Protein AF-A0A5B2VJ86-F1 (afdb_monomer_lite)

Secondary structure (DSSP, 8-state):
--HHHHHHHHHHHTTT-HHHHHHHHHTS--TT-HHHHHHHHHHHHHHHHB-TTSPBPSS--HHHHHHHHHHHHHHHHH-TT-HHHHHHHHHHHHHTT-HHHHHHHHHHHHHHHHHHHTSSTT---HHHHHHHHHHHHHHHHHHSTTT-HHHHHHHHHHHHHHHHTT---S-SSGGGTSS---

Organism: NCBI:txid2607653

Sequence (182 aa):
MDRGKILEEYRNVLVSDSAKARSLIRKLSYKEDPYLLQCIAQTFLDESRFDENGKQRKEVYWRKWRVAERYIIQAVELDPDCPMVLSTMGSVRRSAGQNDIAIYCYEKIIKLGVKGAMSGKCKLDRDMAKELVNDSKFELYRLYYEDDPVLSGKYLKMYMKGLEKGARTIYRPLKRFLLETN

InterPro domains:
  IPR011990 Tetratricopeptide-like helical domain superfamily [G3DSA:1.25.40.10] (2-165)
  IPR011990 Tetratricopeptide-like helical domain superfamily [SSF48452] (64-112)

Foldseek 3Di:
DDPVVLVVVLVVCLLQPVPVSLVSLVVDPQQLALVSLLSNLVSLQQVQQAPNVRHGDPAGPVVSLVSSQVSLVSSCVNPVLALSSLQSQLSSCVSVVVLVSNLVSLVSLLVCAQVNNCDDDNRDDSLRSLQSNLVSLVVVLVSCVPPPVPSSVVSVVSSVVSVVVPRDYPCPVVVVSDDDPD

pLDDT: mean 93.7, std 7.58, range [37.06, 98.75]

Radius of gyration: 16.11 Å; chains: 1; bounding box: 42×34×44 Å

Structure (mmCIF, N/CA/C/O backbone):
data_AF-A0A5B2VJ86-F1
#
_entry.id   AF-A0A5B2VJ86-F1
#
loop_
_atom_site.group_PDB
_atom_site.id
_atom_site.type_symbol
_atom_site.label_atom_id
_atom_site.label_alt_id
_atom_site.label_comp_id
_atom_site.label_asym_id
_atom_site.label_entity_id
_atom_site.label_seq_id
_atom_site.pdbx_PDB_ins_code
_atom_site.Cartn_x
_atom_site.Cartn_y
_atom_site.Cartn_z
_atom_site.occupancy
_atom_site.B_iso_or_equiv
_atom_site.auth_seq_id
_atom_site.auth_comp_id
_atom_site.auth_asym_id
_atom_site.auth_atom_id
_atom_site.pdbx_PDB_model_num
ATOM 1 N N . MET A 1 1 ? -14.261 9.306 22.096 1.00 64.75 1 MET A N 1
ATOM 2 C CA . MET A 1 1 ? -12.787 9.256 21.965 1.00 64.75 1 MET A CA 1
ATOM 3 C C . MET A 1 1 ? -12.430 9.950 20.660 1.00 64.75 1 MET A C 1
ATOM 5 O O . MET A 1 1 ? -13.109 9.700 19.674 1.00 64.75 1 MET A O 1
ATOM 9 N N . ASP A 1 2 ? -11.477 10.878 20.667 1.00 90.50 2 ASP A N 1
ATOM 10 C CA . ASP A 1 2 ? -11.153 11.690 19.486 1.00 90.50 2 ASP A CA 1
ATOM 11 C C . ASP A 1 2 ? -10.473 10.842 18.395 1.00 90.50 2 ASP A C 1
ATOM 13 O O . ASP A 1 2 ? -9.446 10.203 18.642 1.00 90.50 2 ASP A O 1
ATOM 17 N N . ARG A 1 3 ? -11.057 10.831 17.188 1.00 91.19 3 ARG A N 1
ATOM 18 C CA . ARG A 1 3 ? -10.557 10.075 16.029 1.00 91.19 3 ARG A CA 1
ATOM 19 C C . ARG A 1 3 ? -9.126 10.471 15.678 1.00 91.19 3 ARG A C 1
ATOM 21 O O . ARG A 1 3 ? -8.333 9.592 15.347 1.00 91.19 3 ARG A O 1
ATOM 28 N N . GLY A 1 4 ? -8.801 11.763 15.755 1.00 90.75 4 GLY A N 1
ATOM 29 C CA . GLY A 1 4 ? -7.474 12.277 15.410 1.00 90.75 4 GLY A CA 1
ATOM 30 C C . GLY A 1 4 ? -6.385 11.649 16.276 1.00 90.75 4 GLY A C 1
ATOM 31 O O . GLY A 1 4 ? -5.460 11.033 15.748 1.00 90.75 4 GLY A O 1
ATOM 32 N N . LYS A 1 5 ? -6.570 11.704 17.600 1.00 94.62 5 LYS A N 1
ATOM 33 C CA . LYS A 1 5 ? -5.650 11.114 18.586 1.00 94.62 5 LYS A CA 1
ATOM 34 C C . LYS A 1 5 ? -5.476 9.606 18.417 1.00 94.62 5 LYS A C 1
ATOM 36 O O . LYS A 1 5 ? -4.358 9.109 18.491 1.00 94.62 5 LYS A O 1
ATOM 41 N N . ILE A 1 6 ? -6.560 8.873 18.146 1.00 95.00 6 ILE A N 1
ATOM 42 C CA . ILE A 1 6 ? -6.480 7.420 17.913 1.00 95.00 6 ILE A CA 1
ATOM 43 C C . ILE A 1 6 ? -5.635 7.107 16.680 1.00 95.00 6 ILE A C 1
ATOM 45 O O . ILE A 1 6 ? -4.825 6.185 16.709 1.00 95.00 6 ILE A O 1
ATOM 49 N N . LEU A 1 7 ? -5.830 7.856 15.594 1.00 92.69 7 LEU A N 1
ATOM 50 C CA . LEU A 1 7 ? -5.082 7.647 14.356 1.00 92.69 7 LEU A CA 1
ATOM 51 C C . LEU A 1 7 ? -3.611 8.043 14.489 1.00 92.69 7 LEU A C 1
ATOM 53 O O . LEU A 1 7 ? -2.757 7.437 13.846 1.00 92.69 7 LEU A O 1
ATOM 57 N N . GLU A 1 8 ? -3.308 9.037 15.316 1.00 93.62 8 GLU A N 1
ATOM 58 C CA . GLU A 1 8 ? -1.937 9.392 15.665 1.00 93.62 8 GLU A CA 1
ATOM 59 C C . GLU A 1 8 ? -1.255 8.281 16.467 1.00 93.62 8 GLU A C 1
ATOM 61 O O . GLU A 1 8 ? -0.196 7.804 16.061 1.00 93.62 8 GLU A O 1
ATOM 66 N N . GLU A 1 9 ? -1.894 7.785 17.529 1.00 95.62 9 GLU A N 1
ATOM 67 C CA . GLU A 1 9 ? -1.359 6.662 18.305 1.00 95.62 9 GLU A CA 1
ATOM 68 C C . GLU A 1 9 ? -1.208 5.405 17.438 1.00 95.62 9 GLU A C 1
ATOM 70 O O . GLU A 1 9 ? -0.178 4.738 17.502 1.00 95.62 9 GLU A O 1
ATOM 75 N N . TYR A 1 10 ? -2.189 5.118 16.572 1.00 95.12 10 TYR A N 1
ATOM 76 C CA . TYR A 1 10 ? -2.121 4.030 15.595 1.00 95.12 10 TYR A CA 1
ATOM 77 C C . TYR A 1 10 ? -0.852 4.118 14.743 1.00 95.12 10 TYR A C 1
ATOM 79 O O . TYR A 1 10 ? -0.136 3.126 14.630 1.00 95.12 10 TYR A O 1
ATOM 87 N N . ARG A 1 11 ? -0.546 5.293 14.176 1.00 91.94 11 ARG A N 1
ATOM 88 C CA . ARG A 1 11 ? 0.661 5.492 13.357 1.00 91.94 11 ARG A CA 1
ATOM 89 C C . ARG A 1 11 ? 1.941 5.272 14.160 1.00 91.94 11 ARG A C 1
ATOM 91 O O . ARG A 1 11 ? 2.870 4.665 13.639 1.00 91.94 11 ARG A O 1
ATOM 98 N N . ASN A 1 12 ? 1.966 5.708 15.418 1.00 94.06 12 ASN A N 1
ATOM 99 C CA . ASN A 1 12 ? 3.141 5.587 16.284 1.00 94.06 12 ASN A CA 1
ATOM 100 C C . ASN A 1 12 ? 3.459 4.134 16.664 1.00 94.06 12 ASN A C 1
ATOM 102 O O . ASN A 1 12 ? 4.625 3.797 16.849 1.00 94.06 12 ASN A O 1
ATOM 106 N N . VAL A 1 13 ? 2.442 3.275 16.779 1.00 94.44 13 VAL A N 1
ATOM 107 C CA . VAL A 1 13 ? 2.622 1.866 17.177 1.00 94.44 13 VAL A CA 1
ATOM 108 C C . VAL A 1 13 ? 2.540 0.884 16.010 1.00 94.44 13 VAL A C 1
ATOM 110 O O . VAL A 1 13 ? 2.800 -0.295 16.204 1.00 94.44 13 VAL A O 1
ATOM 113 N N . LEU A 1 14 ? 2.200 1.335 14.797 1.00 90.62 14 LEU A N 1
ATOM 114 C CA . LEU A 1 14 ? 1.966 0.468 13.635 1.00 90.62 14 LEU A CA 1
ATOM 115 C C . LEU A 1 14 ? 3.122 -0.506 13.362 1.00 90.62 14 LEU A C 1
ATOM 117 O O . LEU A 1 14 ? 2.882 -1.681 13.096 1.00 90.62 14 LEU A O 1
ATOM 121 N N . VAL A 1 15 ? 4.357 -0.005 13.419 1.00 85.31 15 VAL A N 1
ATOM 122 C CA . VAL A 1 15 ? 5.564 -0.777 13.088 1.00 85.31 15 VAL A CA 1
ATOM 123 C C . VAL A 1 15 ? 6.012 -1.664 14.251 1.00 85.31 15 VAL A C 1
ATOM 125 O O . VAL A 1 15 ? 6.522 -2.754 14.016 1.00 85.31 15 VAL A O 1
ATOM 128 N N . SER A 1 16 ? 5.836 -1.211 15.494 1.00 88.06 16 SER A N 1
ATOM 129 C CA . SER A 1 16 ? 6.342 -1.899 16.688 1.00 88.06 16 SER A CA 1
ATOM 130 C C . SER A 1 16 ? 5.343 -2.876 17.309 1.00 88.06 16 SER A C 1
ATOM 132 O O . SER A 1 16 ? 5.753 -3.871 17.897 1.00 88.06 16 SER A O 1
ATOM 134 N N . ASP A 1 17 ? 4.043 -2.608 17.188 1.00 91.88 17 ASP A N 1
ATOM 135 C CA . ASP A 1 17 ? 2.968 -3.427 17.743 1.00 91.88 17 ASP A CA 1
ATOM 136 C C . ASP A 1 17 ? 1.703 -3.316 16.876 1.00 91.88 17 ASP A C 1
ATOM 138 O O . ASP A 1 17 ? 0.744 -2.583 17.153 1.00 91.88 17 ASP A O 1
ATOM 142 N N . SER A 1 18 ? 1.689 -4.095 15.797 1.00 92.44 18 SER A N 1
ATOM 143 C CA . SER A 1 18 ? 0.572 -4.187 14.854 1.00 92.44 18 SER A CA 1
ATOM 144 C C . SER A 1 18 ? -0.730 -4.675 15.508 1.00 92.44 18 SER A C 1
ATOM 146 O O . SER A 1 18 ? -1.829 -4.336 15.049 1.00 92.44 18 SER A O 1
ATOM 148 N N . ALA A 1 19 ? -0.652 -5.455 16.592 1.00 93.19 19 ALA A N 1
ATOM 149 C CA . ALA A 1 19 ? -1.821 -5.923 17.328 1.00 93.19 19 ALA A CA 1
ATOM 150 C C . ALA A 1 19 ? -2.471 -4.781 18.116 1.00 93.19 19 ALA A C 1
ATOM 152 O O . ALA A 1 19 ? -3.687 -4.567 17.993 1.00 93.19 19 ALA A O 1
ATOM 153 N N . LYS A 1 20 ? -1.672 -3.995 18.845 1.00 95.38 20 LYS A N 1
ATOM 154 C CA . LYS A 1 20 ? -2.128 -2.764 19.497 1.00 95.38 20 LYS A CA 1
ATOM 155 C C . LYS A 1 20 ? -2.645 -1.767 18.469 1.00 95.38 20 LYS A C 1
ATOM 157 O O . LYS A 1 20 ? -3.738 -1.235 18.671 1.00 95.38 20 LYS A O 1
ATOM 162 N N . ALA A 1 21 ? -1.954 -1.590 17.343 1.00 95.50 21 ALA A N 1
ATOM 163 C CA . ALA A 1 21 ? -2.401 -0.729 16.248 1.00 95.50 21 ALA A CA 1
ATOM 164 C C . ALA A 1 21 ? -3.830 -1.088 15.800 1.00 95.50 21 ALA A C 1
ATOM 166 O O . ALA A 1 21 ? -4.728 -0.244 15.806 1.00 95.50 21 ALA A O 1
ATOM 167 N N . ARG A 1 22 ? -4.106 -2.366 15.515 1.00 96.12 22 ARG A N 1
ATOM 168 C CA . ARG A 1 22 ? -5.468 -2.811 15.166 1.00 96.12 22 ARG A CA 1
ATOM 169 C C . ARG A 1 22 ? -6.476 -2.613 16.291 1.00 96.12 22 ARG A C 1
ATOM 171 O O . ARG A 1 22 ? -7.631 -2.296 16.011 1.00 96.12 22 ARG A O 1
ATOM 178 N N . SER A 1 23 ? -6.079 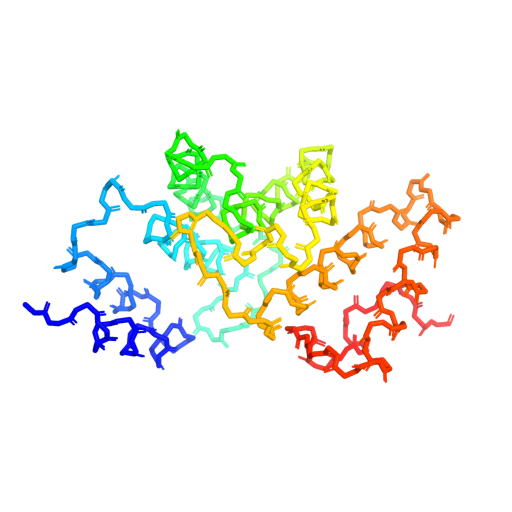-2.817 17.548 1.00 96.81 23 SER A N 1
ATOM 179 C CA . SER A 1 23 ? -6.972 -2.599 18.692 1.00 96.81 23 SER A CA 1
ATOM 180 C C . SER A 1 23 ? -7.436 -1.143 18.778 1.00 96.81 23 SER A C 1
ATOM 182 O O . SER A 1 23 ? -8.605 -0.897 19.060 1.00 96.81 23 SER A O 1
ATOM 184 N N . LEU A 1 24 ? -6.556 -0.188 18.454 1.00 96.94 24 LEU A N 1
ATOM 185 C CA . LEU A 1 24 ? -6.872 1.239 18.395 1.00 96.94 24 LEU A CA 1
ATOM 186 C C . LEU A 1 24 ? -7.893 1.526 17.295 1.00 96.94 24 LEU A C 1
ATOM 188 O O . LEU A 1 24 ? -8.906 2.169 17.566 1.00 96.94 24 LEU A O 1
ATOM 192 N N . ILE A 1 25 ? -7.698 0.970 16.095 1.00 96.56 25 ILE A N 1
ATOM 193 C CA . ILE A 1 25 ? -8.672 1.103 15.000 1.00 96.56 25 ILE A CA 1
ATOM 194 C C . ILE A 1 25 ? -10.039 0.527 15.395 1.00 96.56 25 ILE A C 1
ATOM 196 O O . ILE A 1 25 ? -11.070 1.130 15.110 1.00 96.56 25 ILE A O 1
ATOM 200 N N . ARG A 1 26 ? -10.072 -0.599 16.117 1.00 96.06 26 ARG A N 1
ATOM 201 C CA . ARG A 1 26 ? -11.322 -1.232 16.577 1.00 96.06 26 ARG A CA 1
ATOM 202 C C . ARG A 1 26 ? -12.097 -0.419 17.619 1.00 96.06 26 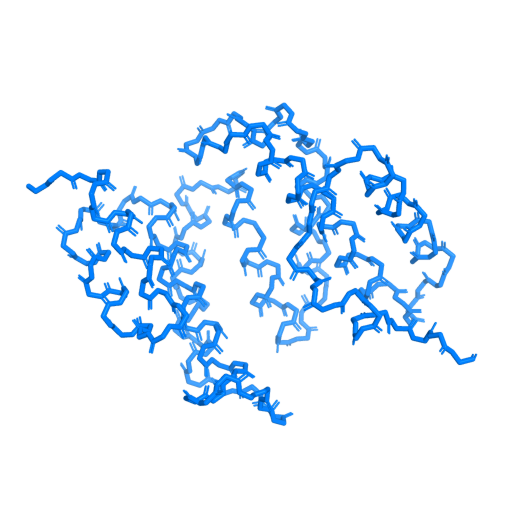ARG A C 1
ATOM 204 O O . ARG A 1 26 ? -13.268 -0.718 17.831 1.00 96.06 26 ARG A O 1
ATOM 211 N N . LYS A 1 27 ? -11.484 0.593 18.244 1.00 95.75 27 LYS A N 1
ATOM 212 C CA . LYS A 1 27 ? -12.181 1.555 19.123 1.00 95.75 27 LYS A CA 1
ATOM 213 C C . LYS A 1 27 ? -12.982 2.602 18.336 1.00 95.75 27 LYS A C 1
ATOM 215 O O . LYS A 1 27 ? -13.760 3.338 18.934 1.00 95.75 27 LYS A O 1
ATOM 220 N N . LEU A 1 28 ? -12.776 2.696 17.021 1.00 94.38 28 LEU A N 1
ATOM 221 C CA . LEU A 1 28 ? -13.518 3.570 16.113 1.00 94.38 28 LEU A CA 1
ATOM 222 C C . LEU A 1 28 ? -14.653 2.804 15.420 1.00 94.38 28 LEU A C 1
ATOM 224 O O . LEU A 1 28 ? -14.638 1.576 15.343 1.00 94.38 28 LEU A O 1
ATOM 228 N N . SER A 1 29 ? -15.599 3.536 14.831 1.00 93.56 29 SER A N 1
ATOM 229 C CA . SER A 1 29 ? -16.619 2.982 13.929 1.00 93.56 29 SER A CA 1
ATOM 230 C C . SER A 1 29 ? -16.000 2.575 12.583 1.00 93.56 29 SER A C 1
ATOM 232 O O . SER A 1 29 ? -16.175 3.257 11.580 1.00 93.56 29 SER A O 1
ATOM 234 N N . TYR A 1 30 ? -15.221 1.490 12.569 1.00 94.62 30 TYR A N 1
ATOM 235 C CA . TYR A 1 30 ? -14.381 1.112 11.425 1.00 94.62 30 TYR A CA 1
ATOM 236 C C . TYR A 1 30 ? -15.113 0.378 10.297 1.00 94.62 30 TYR A C 1
ATOM 238 O O . TYR A 1 30 ? -14.626 0.382 9.177 1.00 94.62 30 TYR A O 1
ATOM 246 N N . LYS A 1 31 ? -16.243 -0.283 10.579 1.00 95.62 31 LYS A N 1
ATOM 247 C CA . LYS A 1 31 ? -16.881 -1.216 9.630 1.00 95.62 31 LYS A CA 1
ATOM 248 C C . LYS A 1 31 ? -17.400 -0.551 8.353 1.00 95.62 31 LYS A C 1
ATOM 250 O O . LYS A 1 31 ? -17.372 -1.184 7.313 1.00 95.62 31 LYS A O 1
ATOM 255 N N . GLU A 1 32 ? -17.799 0.715 8.443 1.00 93.62 32 GLU A N 1
ATOM 256 C CA . GLU A 1 32 ? -18.306 1.515 7.318 1.00 93.62 32 GLU A CA 1
ATOM 257 C C . GLU A 1 32 ? -17.276 2.552 6.837 1.00 93.62 32 GLU A C 1
ATOM 259 O O . GLU A 1 32 ? -17.606 3.507 6.132 1.00 93.62 32 GLU A O 1
ATOM 264 N N . ASP A 1 33 ? -16.014 2.402 7.252 1.00 93.25 33 ASP A N 1
ATOM 265 C CA . ASP A 1 33 ? -14.938 3.330 6.930 1.00 93.25 33 ASP A CA 1
ATOM 266 C C . ASP A 1 33 ? -13.854 2.619 6.099 1.00 93.25 33 ASP A C 1
ATOM 268 O O . ASP A 1 33 ? -13.062 1.841 6.648 1.00 93.25 33 ASP A O 1
ATOM 272 N N . PRO A 1 34 ? -13.776 2.889 4.780 1.00 94.69 34 PRO A N 1
ATOM 273 C CA . PRO A 1 34 ? -12.846 2.200 3.886 1.00 94.69 34 PRO A CA 1
ATOM 274 C C . PRO A 1 34 ? -11.383 2.406 4.293 1.00 94.69 34 PRO A C 1
ATOM 276 O O . PRO A 1 34 ? -10.568 1.493 4.164 1.00 94.69 34 PRO A O 1
ATOM 279 N N . TYR A 1 35 ? -11.040 3.574 4.843 1.00 92.69 35 TYR A N 1
ATOM 280 C CA . TYR A 1 35 ? -9.680 3.858 5.289 1.00 92.69 35 TYR A CA 1
ATOM 281 C C . TYR A 1 35 ? -9.316 3.043 6.536 1.00 92.69 35 TYR A C 1
ATOM 283 O O . TYR A 1 35 ? -8.222 2.485 6.621 1.00 92.69 35 TYR A O 1
ATOM 291 N N . LEU A 1 36 ? -10.231 2.919 7.501 1.00 95.06 36 LEU A N 1
ATOM 292 C CA . LEU A 1 36 ? -9.975 2.131 8.711 1.00 95.06 36 LEU A CA 1
ATOM 293 C C . LEU A 1 36 ? -9.914 0.625 8.418 1.00 95.06 36 LEU A C 1
ATOM 295 O O . LEU A 1 36 ? -9.057 -0.070 8.972 1.00 95.06 36 LEU A O 1
ATOM 299 N N . LEU A 1 37 ? -10.766 0.121 7.521 1.00 97.31 37 LEU A N 1
ATOM 300 C CA . LEU A 1 37 ? -10.676 -1.257 7.027 1.00 97.31 37 LEU A CA 1
ATOM 301 C C . LEU A 1 37 ? -9.346 -1.506 6.312 1.00 97.31 37 LEU A C 1
ATOM 303 O O . LEU A 1 37 ? -8.688 -2.513 6.580 1.00 97.31 37 LEU A O 1
ATOM 307 N N . GLN A 1 38 ? -8.907 -0.568 5.470 1.00 96.44 38 GLN A N 1
ATOM 308 C CA . GLN A 1 38 ? -7.600 -0.629 4.819 1.00 96.44 38 GLN A CA 1
ATOM 309 C C . GLN A 1 38 ? -6.452 -0.638 5.833 1.00 96.44 38 GLN A C 1
ATOM 311 O O . GLN A 1 38 ? -5.536 -1.442 5.683 1.00 96.44 38 GLN A O 1
ATOM 316 N N . CYS A 1 39 ? -6.504 0.173 6.892 1.00 96.00 39 CYS A N 1
ATOM 317 C CA . CYS A 1 39 ? -5.494 0.155 7.954 1.00 96.00 39 CYS A CA 1
ATOM 318 C C . CYS A 1 39 ? -5.386 -1.235 8.604 1.00 96.00 39 CYS A C 1
ATOM 320 O O . CYS A 1 39 ? -4.289 -1.764 8.799 1.00 96.00 39 CYS A O 1
ATOM 322 N N . ILE A 1 40 ? -6.527 -1.876 8.883 1.00 98.00 40 ILE A N 1
ATOM 323 C CA . ILE A 1 40 ? -6.548 -3.251 9.399 1.00 98.00 40 ILE A CA 1
ATOM 324 C C . ILE A 1 40 ? -5.947 -4.217 8.371 1.00 98.00 40 ILE A C 1
ATOM 326 O O . ILE A 1 40 ? -5.093 -5.029 8.737 1.00 98.00 40 ILE A O 1
ATOM 330 N N . ALA A 1 41 ? -6.347 -4.125 7.100 1.00 98.25 41 ALA A N 1
ATOM 331 C CA . ALA A 1 41 ? -5.821 -4.974 6.035 1.00 98.25 41 ALA A CA 1
ATOM 332 C C . ALA A 1 41 ? -4.297 -4.849 5.898 1.00 98.25 41 ALA A C 1
ATOM 334 O O . ALA A 1 41 ? -3.604 -5.864 5.861 1.00 98.25 41 ALA A O 1
ATOM 335 N N . GLN A 1 42 ? -3.774 -3.621 5.908 1.00 96.31 42 GLN A N 1
ATOM 336 C CA . GLN A 1 42 ? -2.347 -3.329 5.806 1.00 96.31 42 GLN A CA 1
ATOM 337 C C . GLN A 1 42 ? -1.558 -4.003 6.931 1.00 96.31 42 GLN A C 1
ATOM 339 O O . GLN A 1 42 ? -0.592 -4.706 6.654 1.00 96.31 42 GLN A O 1
ATOM 344 N N . THR A 1 43 ? -2.018 -3.902 8.183 1.00 96.62 43 THR A N 1
ATOM 345 C CA . THR A 1 43 ? -1.319 -4.540 9.314 1.00 96.62 43 THR A CA 1
ATOM 346 C C . THR A 1 43 ? -1.239 -6.067 9.176 1.00 96.62 43 THR A C 1
ATOM 348 O O . THR A 1 43 ? -0.225 -6.671 9.515 1.00 96.62 43 THR A O 1
ATOM 351 N N . PHE A 1 44 ? -2.292 -6.718 8.666 1.00 97.94 44 PHE A N 1
ATOM 352 C CA . PHE A 1 44 ? -2.279 -8.164 8.431 1.00 97.94 44 PHE A CA 1
ATOM 353 C C . PHE A 1 44 ? -1.434 -8.545 7.216 1.00 97.94 44 PHE A C 1
ATOM 355 O O . PHE A 1 44 ? -0.793 -9.597 7.227 1.00 97.94 44 PHE A O 1
ATOM 362 N N . LEU A 1 45 ? -1.412 -7.704 6.181 1.00 97.12 45 LEU A N 1
ATOM 363 C CA . LEU A 1 45 ? -0.535 -7.882 5.032 1.00 97.12 45 LEU A CA 1
ATOM 364 C C . LEU A 1 45 ? 0.934 -7.780 5.460 1.00 97.12 45 LEU A C 1
ATOM 366 O O . LEU A 1 45 ? 1.742 -8.613 5.054 1.00 97.12 45 LEU A O 1
ATOM 370 N N . ASP A 1 46 ? 1.282 -6.824 6.316 1.00 94.19 46 ASP A N 1
ATOM 371 C CA . ASP A 1 46 ? 2.635 -6.686 6.857 1.00 94.19 46 ASP A CA 1
ATOM 372 C C . ASP A 1 46 ? 3.029 -7.916 7.674 1.00 94.19 46 ASP A C 1
ATOM 374 O O . ASP A 1 46 ? 4.038 -8.542 7.369 1.00 94.19 46 ASP A O 1
ATOM 378 N N . GLU A 1 47 ? 2.180 -8.376 8.594 1.00 95.12 47 GLU A N 1
ATOM 379 C CA . GLU A 1 47 ? 2.407 -9.628 9.337 1.00 95.12 47 GLU A CA 1
ATOM 380 C C . GLU A 1 47 ? 2.513 -10.872 8.443 1.00 95.12 47 GLU A C 1
ATOM 382 O O . GLU A 1 47 ? 3.120 -11.878 8.827 1.00 95.12 47 GLU A O 1
ATOM 387 N N . SER A 1 48 ? 1.902 -10.831 7.256 1.00 96.12 48 SER A N 1
ATOM 388 C CA . SER A 1 48 ? 2.017 -11.914 6.282 1.00 96.12 48 SER A CA 1
ATOM 389 C C . SER A 1 48 ? 3.365 -11.928 5.562 1.00 96.12 48 SER A C 1
ATOM 391 O O . SER A 1 48 ? 3.797 -12.993 5.127 1.00 96.12 48 SER A O 1
ATOM 393 N N . ARG A 1 49 ? 4.037 -10.774 5.458 1.00 93.75 49 ARG A N 1
ATOM 394 C CA . ARG A 1 49 ? 5.295 -10.578 4.717 1.00 93.75 49 ARG A CA 1
ATOM 395 C C . ARG A 1 49 ? 6.515 -10.479 5.625 1.00 93.75 49 ARG A C 1
ATOM 397 O O . ARG A 1 49 ? 7.613 -10.801 5.181 1.00 93.75 49 ARG A O 1
ATOM 404 N N . PHE A 1 50 ? 6.330 -10.059 6.870 1.00 92.25 50 PHE A N 1
ATOM 405 C CA . PHE A 1 50 ? 7.387 -9.830 7.846 1.00 92.25 50 PHE A CA 1
ATOM 406 C C . PHE A 1 50 ? 7.131 -10.635 9.124 1.00 92.25 50 PHE A C 1
ATOM 408 O O . PHE A 1 50 ? 5.984 -10.916 9.492 1.00 92.25 50 PHE A O 1
ATOM 415 N N . ASP A 1 51 ? 8.206 -11.076 9.767 1.00 90.31 51 ASP A N 1
ATOM 416 C CA . ASP A 1 51 ? 8.152 -11.640 11.110 1.00 90.31 51 ASP A CA 1
ATOM 417 C C . ASP A 1 51 ? 8.067 -10.553 12.190 1.00 90.31 51 ASP A C 1
ATOM 419 O O . ASP A 1 51 ? 8.045 -9.359 11.898 1.00 90.31 51 ASP A O 1
ATOM 423 N N . GLU A 1 52 ? 7.957 -10.978 13.446 1.00 86.69 52 GLU A N 1
ATOM 424 C CA . GLU A 1 52 ? 7.851 -10.090 14.612 1.00 86.69 52 GLU A CA 1
ATOM 425 C C . GLU A 1 52 ? 9.073 -9.186 14.816 1.00 86.69 52 GLU A C 1
ATOM 427 O O . GLU A 1 52 ? 8.963 -8.149 15.460 1.00 86.69 52 GLU A O 1
ATOM 432 N N . ASN A 1 53 ? 10.213 -9.531 14.211 1.00 87.56 53 ASN A N 1
ATOM 433 C CA . ASN A 1 53 ? 11.428 -8.722 14.227 1.00 87.56 53 ASN A CA 1
ATOM 434 C C . ASN A 1 53 ? 11.518 -7.797 12.998 1.00 87.56 53 ASN A C 1
ATOM 436 O O . ASN A 1 53 ? 12.552 -7.171 12.761 1.00 87.56 53 ASN A O 1
ATOM 440 N N . GLY A 1 54 ? 10.465 -7.738 12.175 1.00 85.69 54 GLY A N 1
ATOM 441 C CA . GLY A 1 54 ? 10.425 -6.955 10.941 1.00 85.69 54 GLY A CA 1
ATOM 442 C C . GLY A 1 54 ? 11.251 -7.552 9.799 1.00 85.69 54 GLY A C 1
ATOM 443 O O . GLY A 1 54 ? 11.439 -6.902 8.766 1.00 85.69 54 GLY A O 1
ATOM 444 N N . LYS A 1 55 ? 11.756 -8.784 9.936 1.00 89.81 55 LYS A N 1
ATOM 445 C CA . LYS A 1 55 ? 12.504 -9.450 8.868 1.00 89.81 55 LYS A CA 1
ATOM 446 C C . LYS A 1 55 ? 11.527 -10.039 7.861 1.00 89.81 55 LYS A C 1
ATOM 448 O O . LYS A 1 55 ? 10.523 -10.653 8.210 1.00 89.81 55 LYS A O 1
ATOM 453 N N . GLN A 1 56 ? 11.829 -9.850 6.57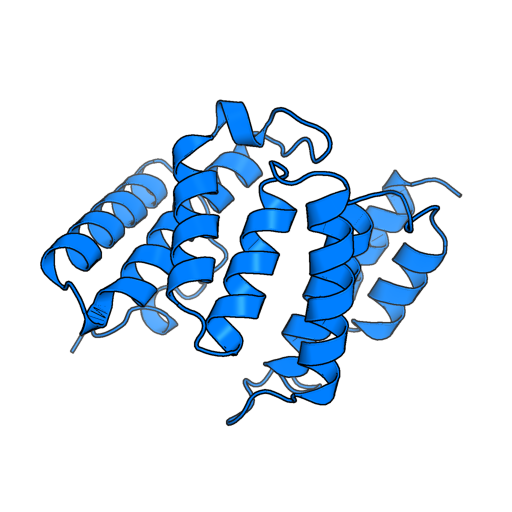9 1.00 90.44 56 GLN A N 1
ATOM 454 C CA . GLN A 1 56 ? 11.014 -10.406 5.508 1.00 90.44 56 GLN A CA 1
ATOM 455 C C . GLN A 1 56 ? 10.997 -11.936 5.595 1.00 90.44 56 GLN A C 1
ATOM 457 O O . GLN A 1 56 ? 12.043 -12.582 5.702 1.00 90.44 56 GLN A O 1
ATOM 462 N N . ARG A 1 57 ? 9.799 -12.510 5.534 1.00 92.44 57 ARG A N 1
ATOM 463 C CA . ARG A 1 57 ? 9.585 -13.953 5.488 1.00 92.44 57 ARG A CA 1
ATOM 464 C C . ARG A 1 57 ? 9.985 -14.486 4.114 1.00 92.44 57 ARG A C 1
ATOM 466 O O . ARG A 1 57 ? 9.800 -13.812 3.103 1.00 92.44 57 ARG A O 1
ATOM 473 N N . LYS A 1 58 ? 10.490 -15.722 4.082 1.00 91.56 58 LYS A N 1
ATOM 474 C CA . LYS A 1 58 ? 10.779 -16.432 2.825 1.00 91.56 58 LYS A CA 1
ATOM 475 C C . LYS A 1 58 ? 9.503 -16.674 2.012 1.00 91.56 58 LYS A C 1
ATOM 477 O O . LYS A 1 58 ? 9.524 -16.580 0.793 1.00 91.56 58 LYS A O 1
ATOM 482 N N . GLU A 1 59 ? 8.405 -16.956 2.704 1.00 91.81 59 GLU A N 1
ATOM 483 C CA . GLU A 1 59 ? 7.096 -17.238 2.122 1.00 91.81 59 GLU A CA 1
ATOM 484 C C . GLU A 1 59 ? 6.019 -16.407 2.820 1.00 91.81 59 GLU A C 1
ATOM 486 O O . GLU A 1 59 ? 6.145 -16.053 3.998 1.00 91.81 59 GLU A O 1
ATOM 491 N N . VAL A 1 60 ? 4.944 -16.106 2.092 1.00 93.00 60 VAL A N 1
ATOM 492 C CA . VAL A 1 60 ? 3.797 -15.376 2.636 1.00 93.00 60 VAL A CA 1
ATOM 493 C C . VAL A 1 60 ? 3.081 -16.242 3.668 1.00 93.00 60 VAL A C 1
ATOM 495 O O . VAL A 1 60 ? 2.687 -17.376 3.394 1.00 93.00 60 VAL A O 1
ATOM 498 N N . TYR A 1 61 ? 2.830 -15.693 4.857 1.00 95.75 61 TYR A N 1
ATOM 499 C CA . TYR A 1 61 ? 1.986 -16.365 5.838 1.00 95.75 61 TYR A CA 1
ATOM 500 C C . TYR A 1 61 ? 0.508 -16.254 5.434 1.00 95.75 61 TYR A C 1
ATOM 502 O O . TYR A 1 61 ? -0.217 -15.330 5.821 1.00 95.75 61 TYR A O 1
ATOM 510 N N . TRP A 1 62 ? 0.049 -17.244 4.667 1.00 95.19 62 TRP A N 1
ATOM 511 C CA . TRP A 1 62 ? -1.264 -17.274 4.018 1.00 95.19 62 TRP A CA 1
ATOM 512 C C . TRP A 1 62 ? -2.453 -17.027 4.942 1.00 95.19 62 TRP A C 1
ATOM 514 O O . TRP A 1 62 ? -3.431 -16.406 4.531 1.00 95.19 62 TRP A O 1
ATOM 524 N N . ARG A 1 63 ? -2.391 -17.460 6.208 1.00 97.25 63 ARG A N 1
ATOM 525 C CA . ARG A 1 63 ? -3.479 -17.197 7.161 1.00 97.25 63 ARG A CA 1
ATOM 526 C C . ARG A 1 63 ? -3.669 -15.700 7.391 1.00 97.25 63 ARG A C 1
ATOM 528 O O . ARG A 1 63 ? -4.805 -15.243 7.418 1.00 97.25 63 ARG A O 1
ATOM 535 N N . LYS A 1 64 ? -2.580 -14.945 7.553 1.00 97.12 64 LYS A N 1
ATOM 536 C CA . LYS A 1 64 ? -2.617 -13.488 7.752 1.00 97.12 64 LYS A CA 1
ATOM 537 C C . LYS A 1 64 ? -2.997 -12.774 6.462 1.00 97.12 64 LYS A C 1
ATOM 539 O O . LYS A 1 64 ? -3.879 -11.921 6.487 1.00 97.12 64 LYS A O 1
ATOM 544 N N . TRP A 1 65 ? -2.441 -13.219 5.336 1.00 97.81 65 TRP A N 1
ATOM 545 C CA . TRP A 1 65 ? -2.803 -12.707 4.016 1.00 97.81 65 TRP A CA 1
ATOM 546 C C . TRP A 1 65 ? -4.309 -12.843 3.731 1.00 97.81 65 TRP A C 1
ATOM 548 O O . TRP A 1 65 ? -4.950 -11.862 3.374 1.00 97.81 65 TRP A O 1
ATOM 558 N N . ARG A 1 66 ? -4.923 -14.003 4.011 1.00 98.31 66 ARG A N 1
ATOM 559 C CA . ARG A 1 66 ? -6.378 -14.220 3.840 1.00 98.31 66 ARG A CA 1
ATOM 560 C C . ARG A 1 66 ? -7.237 -13.316 4.724 1.00 98.31 66 ARG A C 1
ATOM 562 O O . ARG A 1 66 ? -8.409 -13.098 4.429 1.00 98.31 66 ARG A O 1
ATOM 569 N N . VAL A 1 67 ? -6.713 -12.850 5.858 1.00 98.25 67 VAL A N 1
ATOM 570 C CA . VAL A 1 67 ? -7.418 -11.864 6.689 1.00 98.25 67 VAL A CA 1
ATOM 571 C C . VAL A 1 67 ? -7.265 -10.470 6.083 1.00 98.25 67 VAL A C 1
ATOM 573 O O . VAL A 1 67 ? -8.259 -9.754 5.995 1.00 98.25 67 VAL A O 1
ATOM 576 N N . ALA A 1 68 ? -6.066 -10.110 5.614 1.00 98.50 68 ALA A N 1
ATOM 577 C CA . ALA A 1 68 ? -5.839 -8.860 4.890 1.00 98.50 68 ALA A CA 1
ATOM 578 C C . ALA A 1 68 ? -6.755 -8.746 3.662 1.00 98.50 68 ALA A C 1
ATOM 580 O O . ALA A 1 68 ? -7.419 -7.728 3.485 1.00 98.50 68 ALA A O 1
ATOM 581 N N . GLU A 1 69 ? -6.855 -9.822 2.880 1.00 98.44 69 GLU A N 1
ATOM 582 C CA . GLU A 1 69 ? -7.726 -9.919 1.711 1.00 98.44 69 GLU A CA 1
ATOM 583 C C . GLU A 1 69 ? -9.197 -9.643 2.056 1.00 98.44 69 GLU A C 1
ATOM 585 O O . GLU A 1 69 ? -9.850 -8.837 1.397 1.00 98.44 69 GLU A O 1
ATOM 590 N N . ARG A 1 70 ? -9.724 -10.252 3.123 1.00 98.50 70 ARG A N 1
ATOM 591 C CA . ARG A 1 70 ? -11.121 -10.032 3.533 1.00 98.50 70 ARG A CA 1
ATOM 592 C C . ARG A 1 70 ? -11.412 -8.574 3.869 1.00 98.50 70 ARG A C 1
ATOM 594 O O . ARG A 1 70 ? -12.426 -8.041 3.432 1.00 98.50 70 ARG A O 1
ATOM 601 N N . TYR A 1 71 ? -10.531 -7.934 4.635 1.00 98.62 71 TYR A N 1
ATOM 602 C CA . TYR A 1 71 ? -10.717 -6.532 5.007 1.00 98.62 71 TYR A CA 1
ATOM 603 C C . TYR A 1 71 ? -10.559 -5.589 3.814 1.00 98.62 71 TYR A C 1
ATOM 605 O O . TYR A 1 71 ? -11.302 -4.615 3.717 1.00 98.62 71 TYR A O 1
ATOM 613 N N . ILE A 1 72 ? -9.627 -5.865 2.895 1.00 98.56 72 ILE A N 1
ATOM 614 C CA . ILE A 1 72 ? -9.426 -4.981 1.744 1.00 98.56 72 ILE A CA 1
ATOM 615 C C . ILE A 1 72 ? -10.548 -5.104 0.709 1.00 98.56 72 ILE A C 1
ATOM 617 O O . ILE A 1 72 ? -10.887 -4.104 0.086 1.00 98.56 72 ILE A O 1
ATOM 621 N N . ILE A 1 73 ? -11.171 -6.281 0.565 1.00 98.44 73 ILE A N 1
ATOM 622 C CA . ILE A 1 73 ? -12.380 -6.447 -0.259 1.00 98.44 73 ILE A CA 1
ATOM 623 C C . ILE A 1 73 ? -13.516 -5.576 0.290 1.00 98.44 73 ILE A C 1
ATOM 625 O O . ILE A 1 73 ? -14.057 -4.768 -0.457 1.00 98.44 73 ILE A O 1
ATOM 629 N N . GLN A 1 74 ? -13.794 -5.646 1.597 1.00 98.25 74 GLN A N 1
ATOM 630 C CA . GLN A 1 74 ? -14.807 -4.789 2.234 1.00 98.25 74 GLN A CA 1
ATOM 631 C C . GLN A 1 74 ? -14.502 -3.297 2.037 1.00 98.25 74 GLN A C 1
ATOM 633 O O . GLN A 1 74 ? -15.393 -2.497 1.772 1.00 98.25 74 GLN A O 1
ATOM 638 N N . ALA A 1 75 ? -13.229 -2.905 2.133 1.00 97.38 75 ALA A N 1
ATOM 639 C CA . ALA A 1 75 ? -12.835 -1.518 1.921 1.00 97.38 75 ALA A CA 1
ATOM 640 C C . ALA A 1 75 ? -13.082 -1.045 0.474 1.00 97.38 75 ALA A C 1
ATOM 642 O O . ALA A 1 75 ? -13.542 0.078 0.274 1.00 97.38 75 ALA A O 1
ATOM 643 N N . VAL A 1 76 ? -12.802 -1.897 -0.523 1.00 96.50 76 VAL A N 1
ATOM 644 C CA . VAL A 1 76 ? -13.064 -1.612 -1.947 1.00 96.50 76 VAL A CA 1
ATOM 645 C C . VAL A 1 76 ? -14.561 -1.495 -2.231 1.00 96.50 76 VAL A C 1
ATOM 647 O O . VAL A 1 76 ? -14.949 -0.629 -3.009 1.00 96.50 76 VAL A O 1
ATOM 650 N N . GLU A 1 77 ? -15.402 -2.318 -1.601 1.00 96.81 77 GLU A N 1
ATOM 651 C CA . GLU A 1 77 ? -16.865 -2.244 -1.753 1.00 96.81 77 GLU A CA 1
ATOM 652 C C . GLU A 1 77 ? -17.431 -0.893 -1.282 1.00 96.81 77 GLU A C 1
ATOM 654 O O . GLU A 1 77 ? -18.370 -0.370 -1.880 1.00 96.81 77 GLU A O 1
ATOM 659 N N . LEU A 1 78 ? -16.839 -0.295 -0.243 1.00 95.12 78 LEU A N 1
ATOM 660 C CA . LEU A 1 78 ? -17.274 0.994 0.308 1.00 95.12 78 LEU A CA 1
ATOM 661 C C . LEU A 1 78 ? -16.754 2.218 -0.460 1.00 95.12 78 LEU A C 1
ATOM 663 O O . LEU A 1 78 ? -17.411 3.271 -0.475 1.00 95.12 78 LEU A O 1
ATOM 667 N N . ASP A 1 79 ? -15.543 2.122 -1.013 1.00 93.00 79 ASP A N 1
ATOM 668 C CA . ASP A 1 79 ? -14.929 3.161 -1.840 1.00 93.00 79 ASP A CA 1
ATOM 669 C C . ASP A 1 79 ? -13.891 2.558 -2.811 1.00 93.00 79 ASP A C 1
ATOM 671 O O . ASP A 1 79 ? -12.710 2.420 -2.463 1.00 93.00 79 ASP A O 1
ATOM 675 N N . PRO A 1 80 ? -14.298 2.225 -4.050 1.00 93.31 80 PRO A N 1
ATOM 676 C CA . PRO A 1 80 ? -13.421 1.604 -5.040 1.00 93.31 80 PRO A CA 1
ATOM 677 C C . PRO A 1 80 ? -12.413 2.579 -5.663 1.00 93.31 80 PRO A C 1
ATOM 679 O O . PRO A 1 80 ? -11.546 2.147 -6.430 1.00 93.31 80 PRO A O 1
ATOM 682 N N . ASP A 1 81 ? -12.525 3.878 -5.376 1.00 92.81 81 ASP A N 1
ATOM 683 C CA . ASP A 1 81 ? -11.643 4.928 -5.892 1.00 92.81 81 ASP A CA 1
ATOM 684 C C . ASP A 1 81 ? -10.719 5.495 -4.806 1.00 92.81 81 ASP A C 1
ATOM 686 O O . ASP A 1 81 ? -9.849 6.317 -5.104 1.00 92.81 81 ASP A O 1
ATOM 690 N N . CYS A 1 82 ? -10.834 5.028 -3.556 1.00 94.12 82 CYS A N 1
ATOM 691 C CA . CYS A 1 82 ? -9.904 5.413 -2.506 1.00 94.12 82 CYS A CA 1
ATOM 692 C C . CYS A 1 82 ? -8.480 4.933 -2.854 1.00 94.12 82 CYS A C 1
ATOM 694 O O . CYS A 1 82 ? -8.218 3.727 -2.921 1.00 94.12 82 CYS A O 1
ATOM 696 N N . PRO A 1 83 ? -7.504 5.845 -3.001 1.00 95.50 83 PRO A N 1
ATOM 697 C CA . PRO A 1 83 ? -6.177 5.483 -3.489 1.00 95.50 83 PRO A CA 1
ATOM 698 C C . PRO A 1 83 ? -5.385 4.639 -2.473 1.00 95.50 83 PRO A C 1
ATOM 700 O O . PRO A 1 83 ? -4.623 3.761 -2.870 1.00 95.50 83 PRO A O 1
ATOM 703 N N . MET A 1 84 ? -5.606 4.828 -1.164 1.00 94.94 84 MET A N 1
ATOM 704 C CA . MET A 1 84 ? -5.011 3.973 -0.123 1.00 94.94 84 MET A CA 1
ATOM 705 C C . MET A 1 84 ? -5.551 2.542 -0.184 1.00 94.94 84 MET A C 1
ATOM 707 O O . MET A 1 84 ? -4.792 1.584 -0.048 1.00 94.94 84 MET A O 1
ATOM 711 N N . VAL A 1 85 ? -6.857 2.397 -0.423 1.00 97.19 85 VAL A N 1
ATOM 712 C CA . VAL A 1 85 ? -7.517 1.097 -0.584 1.00 97.19 85 VAL A CA 1
ATOM 713 C C . VAL A 1 85 ? -6.997 0.397 -1.835 1.00 97.19 85 VAL A C 1
ATOM 715 O O . VAL A 1 85 ? -6.585 -0.757 -1.754 1.00 97.19 85 VAL A O 1
ATOM 718 N N . LEU A 1 86 ? -6.930 1.104 -2.966 1.00 97.69 86 LEU A N 1
ATOM 719 C CA . LEU A 1 86 ? -6.363 0.574 -4.207 1.00 97.69 86 LEU A CA 1
ATOM 720 C C . LEU A 1 86 ? -4.912 0.116 -4.019 1.00 97.69 86 LEU A C 1
ATOM 722 O O . LEU A 1 86 ? -4.551 -0.965 -4.471 1.00 97.69 86 LEU A O 1
ATOM 726 N N . SER A 1 87 ? -4.093 0.886 -3.303 1.00 97.62 87 SER A N 1
ATOM 727 C CA . SER A 1 87 ? -2.679 0.559 -3.087 1.00 97.62 87 SER A CA 1
ATOM 728 C C . SER A 1 87 ? -2.488 -0.703 -2.250 1.00 97.62 87 SER A C 1
ATOM 730 O O . SER A 1 87 ? -1.709 -1.597 -2.602 1.00 97.62 87 SER A O 1
ATOM 732 N N . THR A 1 88 ? -3.246 -0.827 -1.157 1.00 97.88 88 THR A N 1
ATOM 733 C CA . THR A 1 88 ? -3.214 -2.038 -0.334 1.00 97.88 88 THR A CA 1
ATOM 734 C C . THR A 1 88 ? -3.839 -3.223 -1.066 1.00 97.88 88 THR A C 1
ATOM 736 O O . THR A 1 88 ? -3.290 -4.317 -0.969 1.00 97.88 88 THR A O 1
ATOM 739 N N . MET A 1 89 ? -4.905 -3.035 -1.855 1.00 98.50 89 MET A N 1
ATOM 740 C CA . MET A 1 89 ? -5.465 -4.096 -2.704 1.00 98.50 89 MET A CA 1
ATOM 741 C C . MET A 1 89 ? -4.416 -4.589 -3.702 1.00 98.50 89 MET A C 1
ATOM 743 O O . MET A 1 89 ? -4.146 -5.787 -3.748 1.00 98.50 89 MET A O 1
ATOM 747 N N . GLY A 1 90 ? -3.749 -3.685 -4.422 1.00 98.44 90 GLY A N 1
ATOM 748 C CA . GLY A 1 90 ? -2.674 -4.045 -5.346 1.00 98.44 90 GLY A CA 1
ATOM 749 C C . GLY A 1 90 ? -1.554 -4.821 -4.654 1.00 98.44 90 GLY A C 1
ATOM 750 O O . GLY A 1 90 ? -1.122 -5.864 -5.140 1.00 98.44 90 GLY A O 1
ATOM 751 N N . SER A 1 91 ? -1.173 -4.400 -3.447 1.00 97.81 91 SER A N 1
ATOM 752 C CA . SER A 1 91 ? -0.143 -5.076 -2.649 1.00 97.81 91 SER A CA 1
ATOM 753 C C . SER A 1 91 ? -0.571 -6.473 -2.174 1.00 97.81 91 SER A C 1
ATOM 755 O O . SER A 1 91 ? 0.241 -7.406 -2.178 1.00 97.81 91 SER A O 1
ATOM 757 N N . VAL A 1 92 ? -1.839 -6.640 -1.775 1.00 98.19 92 VAL A N 1
ATOM 758 C CA . VAL A 1 92 ? -2.430 -7.941 -1.419 1.00 98.19 92 VAL A CA 1
ATOM 759 C C . VAL A 1 92 ? -2.406 -8.869 -2.632 1.00 98.19 92 VAL A C 1
ATOM 761 O O . VAL A 1 92 ? -1.912 -9.991 -2.519 1.00 98.19 92 VAL A O 1
ATOM 764 N N . ARG A 1 93 ? -2.867 -8.394 -3.793 1.00 97.62 93 ARG A N 1
ATOM 765 C CA . ARG A 1 93 ? -2.955 -9.172 -5.040 1.00 97.62 93 ARG A CA 1
ATOM 766 C C . ARG A 1 93 ? -1.582 -9.575 -5.564 1.00 97.62 93 ARG A C 1
ATOM 768 O O . ARG A 1 93 ? -1.356 -10.754 -5.827 1.00 97.62 93 ARG A O 1
ATOM 775 N N . ARG A 1 94 ? -0.628 -8.642 -5.569 1.00 95.62 94 ARG A N 1
ATOM 776 C CA . ARG A 1 94 ? 0.780 -8.901 -5.906 1.00 95.62 94 ARG A CA 1
ATOM 777 C C . ARG A 1 94 ? 1.396 -9.975 -5.010 1.00 95.62 94 ARG A C 1
ATOM 779 O O . ARG A 1 94 ? 2.098 -10.851 -5.497 1.00 95.62 94 ARG A O 1
ATOM 786 N N . SER A 1 95 ? 1.110 -9.954 -3.705 1.00 93.88 95 SER A N 1
ATOM 787 C CA . SER A 1 95 ? 1.636 -10.965 -2.768 1.00 93.88 95 SER A CA 1
ATOM 788 C C . SER A 1 95 ? 1.085 -12.376 -3.019 1.00 93.88 95 SER A C 1
ATOM 790 O O . SER A 1 95 ? 1.671 -13.341 -2.541 1.00 93.88 95 SER A O 1
ATOM 792 N N . ALA A 1 96 ? -0.015 -12.501 -3.767 1.00 92.56 96 ALA A N 1
ATOM 793 C CA . ALA A 1 96 ? -0.591 -13.774 -4.192 1.00 92.56 96 ALA A CA 1
ATOM 794 C C . ALA A 1 96 ? -0.319 -14.116 -5.669 1.00 92.56 96 ALA A C 1
ATOM 796 O O . ALA A 1 96 ? -0.924 -15.051 -6.187 1.00 92.56 96 ALA A O 1
ATOM 797 N N . GLY A 1 97 ? 0.549 -13.362 -6.355 1.00 92.56 97 GLY A N 1
ATOM 798 C CA . GLY A 1 97 ? 0.865 -13.569 -7.775 1.00 92.56 97 GLY A CA 1
ATOM 799 C C . GLY A 1 97 ? -0.245 -13.151 -8.745 1.00 92.56 97 GLY A C 1
ATOM 800 O O . GLY A 1 97 ? -0.158 -13.427 -9.935 1.00 92.56 97 GLY A O 1
ATOM 801 N N . GLN A 1 98 ? -1.294 -12.475 -8.267 1.00 96.25 98 GLN A N 1
ATOM 802 C CA . GLN A 1 98 ? -2.394 -11.974 -9.098 1.00 96.25 98 GLN A CA 1
ATOM 803 C C . GLN A 1 98 ? -2.006 -10.626 -9.722 1.00 96.25 98 GLN A C 1
ATOM 805 O O . GLN A 1 98 ? -2.556 -9.577 -9.368 1.00 96.25 98 GLN A O 1
ATOM 810 N N . ASN A 1 99 ? -1.005 -10.658 -10.605 1.00 97.06 99 ASN A N 1
ATOM 811 C CA . ASN A 1 99 ? -0.346 -9.464 -11.135 1.00 97.06 99 ASN A CA 1
ATOM 812 C C . ASN A 1 99 ? -1.295 -8.572 -11.943 1.00 97.06 99 ASN A C 1
ATOM 814 O O . ASN A 1 99 ? -1.258 -7.363 -11.741 1.00 97.06 99 ASN A O 1
ATOM 818 N N . ASP A 1 100 ? -2.213 -9.132 -12.733 1.00 97.88 100 ASP A N 1
ATOM 819 C CA . ASP A 1 100 ? -3.176 -8.350 -13.530 1.00 97.88 100 ASP A CA 1
ATOM 820 C C . ASP A 1 100 ? -4.022 -7.403 -12.665 1.00 97.88 100 ASP A C 1
ATOM 822 O O . ASP A 1 100 ? -4.198 -6.222 -12.970 1.00 97.88 100 ASP A O 1
ATOM 826 N N . ILE A 1 101 ? -4.510 -7.902 -11.523 1.00 98.00 101 ILE A N 1
ATOM 827 C CA . ILE A 1 101 ? -5.319 -7.104 -10.594 1.00 98.00 101 ILE A CA 1
ATOM 828 C C . ILE A 1 101 ? -4.440 -6.062 -9.896 1.00 98.00 101 ILE A C 1
ATOM 830 O O . ILE A 1 101 ? -4.867 -4.925 -9.691 1.00 98.00 101 ILE A O 1
ATOM 834 N N . ALA A 1 102 ? -3.204 -6.425 -9.539 1.00 98.62 102 ALA A N 1
ATOM 835 C CA . ALA A 1 102 ? -2.265 -5.482 -8.944 1.00 98.62 102 ALA A CA 1
ATOM 836 C C . ALA A 1 102 ? -1.942 -4.325 -9.901 1.00 98.62 102 ALA A C 1
ATOM 838 O O . ALA A 1 102 ? -2.018 -3.162 -9.499 1.00 98.62 102 ALA A O 1
ATOM 839 N N . ILE A 1 103 ? -1.662 -4.643 -11.167 1.00 98.69 103 ILE A N 1
ATOM 840 C CA . ILE A 1 103 ? -1.436 -3.682 -12.248 1.00 98.69 103 ILE A CA 1
ATOM 841 C C . ILE A 1 103 ? -2.631 -2.736 -12.357 1.00 98.69 103 ILE A C 1
ATOM 843 O O . ILE A 1 103 ? -2.451 -1.523 -12.233 1.00 98.69 103 ILE A O 1
ATOM 847 N N . TYR A 1 104 ? -3.850 -3.276 -12.468 1.00 98.50 104 TYR A N 1
ATOM 848 C CA . TYR A 1 104 ? -5.071 -2.471 -12.536 1.00 98.50 104 TYR A CA 1
ATOM 849 C C . TYR A 1 104 ? -5.178 -1.471 -11.373 1.00 98.50 104 TYR A C 1
ATOM 851 O O . TYR A 1 104 ? -5.477 -0.293 -11.583 1.00 98.50 104 TYR A O 1
ATOM 859 N N . CYS A 1 105 ? -4.908 -1.909 -10.139 1.00 98.69 105 CYS A N 1
ATOM 860 C CA . CYS A 1 105 ? -4.965 -1.035 -8.968 1.00 98.69 105 CYS A CA 1
ATOM 861 C C . CYS A 1 105 ? -3.971 0.133 -9.058 1.00 98.69 105 CYS A C 1
ATOM 863 O O . CYS A 1 105 ? -4.356 1.284 -8.830 1.00 98.69 105 CYS A O 1
ATOM 865 N N . TYR A 1 106 ? -2.709 -0.137 -9.398 1.00 98.75 106 TYR A N 1
ATOM 866 C CA . TYR A 1 106 ? -1.680 0.905 -9.478 1.00 98.75 106 TYR A CA 1
ATOM 867 C C . TYR A 1 106 ? -1.890 1.841 -10.674 1.00 98.75 106 TYR A C 1
ATOM 869 O O . TYR A 1 106 ? -1.725 3.057 -10.541 1.00 98.75 106 TYR A O 1
ATOM 877 N N . GLU A 1 107 ? -2.336 1.321 -11.819 1.00 98.62 107 GLU A N 1
ATOM 878 C CA . GLU A 1 107 ? -2.723 2.135 -12.975 1.00 98.62 107 GLU A CA 1
ATOM 879 C C . GLU A 1 107 ? -3.888 3.065 -12.645 1.00 98.62 107 GLU A C 1
ATOM 881 O O . GLU A 1 107 ? -3.864 4.246 -13.007 1.00 98.62 107 GLU A O 1
ATOM 886 N N . LYS A 1 108 ? -4.880 2.576 -11.893 1.00 98.06 108 LYS A N 1
ATOM 887 C CA . LYS A 1 108 ? -6.010 3.391 -11.443 1.00 98.06 108 LYS A CA 1
ATOM 888 C C . LYS A 1 108 ? -5.556 4.543 -10.543 1.00 98.06 108 LYS A C 1
ATOM 890 O O . LYS A 1 108 ? -6.002 5.670 -10.752 1.00 98.06 108 LYS A O 1
ATOM 895 N N . ILE A 1 109 ? -4.619 4.314 -9.618 1.00 97.94 109 ILE A N 1
ATOM 896 C CA . ILE A 1 109 ? -4.029 5.385 -8.790 1.00 97.94 109 ILE A CA 1
ATOM 897 C C . ILE A 1 109 ? -3.304 6.420 -9.660 1.00 97.94 109 ILE A C 1
ATOM 899 O O . ILE A 1 109 ? -3.486 7.626 -9.478 1.00 97.94 109 ILE A O 1
ATOM 903 N N . ILE A 1 110 ? -2.510 5.974 -10.637 1.00 98.38 110 ILE A N 1
ATOM 904 C CA . ILE A 1 110 ? -1.801 6.878 -11.555 1.00 98.38 110 ILE A CA 1
ATOM 905 C C . ILE A 1 110 ? -2.793 7.701 -12.386 1.00 98.38 110 ILE A C 1
ATOM 907 O O . ILE A 1 110 ? -2.576 8.901 -12.568 1.00 98.38 110 ILE A O 1
ATOM 911 N N . LYS A 1 111 ? -3.892 7.088 -12.845 1.00 98.00 111 LYS A N 1
ATOM 912 C CA . LYS A 1 111 ? -4.959 7.747 -13.611 1.00 98.00 111 LYS A CA 1
ATOM 913 C C . LYS A 1 111 ? -5.711 8.794 -12.788 1.00 98.00 111 LYS A C 1
ATOM 915 O O . LYS A 1 111 ? -6.001 9.866 -13.313 1.00 98.00 111 LYS A O 1
ATOM 920 N N . LEU A 1 112 ? -6.002 8.514 -11.514 1.00 95.19 112 LEU A N 1
ATOM 921 C CA . LEU A 1 112 ? -6.555 9.508 -10.582 1.00 95.19 112 LEU A CA 1
ATOM 922 C C . LEU A 1 112 ? -5.606 10.708 -10.437 1.00 95.19 112 LEU A C 1
ATOM 924 O O . LEU A 1 112 ? -6.039 11.863 -10.356 1.00 95.19 112 LEU A O 1
ATOM 928 N N . GLY A 1 113 ? -4.300 10.434 -10.412 1.00 95.69 113 GLY A N 1
ATOM 929 C CA . GLY A 1 113 ? -3.264 11.436 -10.216 1.00 95.69 113 GLY A CA 1
ATOM 930 C C . GLY A 1 113 ? -3.366 12.117 -8.848 1.00 95.69 113 GLY A C 1
ATOM 931 O O . GLY A 1 113 ? -4.176 11.762 -7.997 1.00 95.69 113 GLY A O 1
ATOM 932 N N . VAL A 1 114 ? -2.536 13.138 -8.622 1.00 95.06 114 VAL A N 1
ATOM 933 C CA . VAL A 1 114 ? -2.457 13.807 -7.307 1.00 95.06 114 VAL A CA 1
ATOM 934 C C . VAL A 1 114 ? -3.785 14.471 -6.934 1.00 95.06 114 VAL A C 1
ATOM 936 O O . VAL A 1 114 ? -4.254 14.320 -5.813 1.00 95.06 114 VAL A O 1
ATOM 939 N N . LYS A 1 115 ? -4.425 15.173 -7.879 1.00 93.25 115 LYS A N 1
ATOM 940 C CA . LYS A 1 115 ? -5.703 15.857 -7.628 1.00 93.25 115 LYS A CA 1
ATOM 941 C C . LYS A 1 115 ? -6.825 14.862 -7.313 1.00 93.25 115 LYS A C 1
ATOM 943 O O . LYS A 1 115 ? -7.589 15.108 -6.386 1.00 93.25 115 LYS A O 1
ATOM 948 N N . GLY A 1 116 ? -6.903 13.754 -8.055 1.00 91.69 116 GLY A N 1
ATOM 949 C CA . GLY A 1 116 ? -7.882 12.699 -7.802 1.00 91.69 116 GLY A CA 1
ATOM 950 C C . GLY A 1 116 ? -7.639 12.005 -6.465 1.00 91.69 116 GLY A C 1
ATOM 951 O O . GLY A 1 116 ? -8.577 11.835 -5.698 1.00 91.69 116 GLY A O 1
ATOM 952 N N . ALA A 1 117 ? -6.384 11.707 -6.124 1.00 90.81 117 ALA A N 1
ATOM 953 C CA . ALA A 1 117 ? -6.029 11.058 -4.860 1.00 90.81 117 ALA A CA 1
ATOM 954 C C . ALA A 1 117 ? -6.298 11.924 -3.611 1.00 90.81 117 ALA A C 1
ATOM 956 O O . ALA A 1 117 ? -6.539 11.397 -2.525 1.00 90.81 117 ALA A O 1
ATOM 957 N N . MET A 1 118 ? -6.278 13.252 -3.758 1.00 90.88 118 MET A N 1
ATOM 958 C CA . MET A 1 118 ? -6.695 14.191 -2.708 1.00 90.88 118 MET A CA 1
ATOM 959 C C . MET A 1 118 ? -8.225 14.329 -2.603 1.00 90.88 118 MET A C 1
ATOM 961 O O . MET A 1 118 ? -8.736 14.869 -1.621 1.00 90.88 118 MET A O 1
ATOM 965 N N . SER A 1 119 ? -8.962 13.872 -3.618 1.00 79.38 119 SER A N 1
ATOM 966 C CA . SER A 1 119 ? -10.425 13.873 -3.649 1.00 79.38 119 SER A CA 1
ATOM 967 C C . SER A 1 119 ? -10.993 12.534 -3.148 1.00 79.38 119 SER A C 1
ATOM 969 O O . SER A 1 119 ? -10.278 11.541 -3.062 1.00 79.38 119 SER A O 1
ATOM 971 N N . GLY A 1 120 ? -12.273 12.497 -2.772 1.00 70.25 120 GLY A N 1
ATOM 972 C CA . GLY A 1 120 ? -12.921 11.282 -2.251 1.00 70.25 120 GLY A CA 1
ATOM 973 C C . GLY A 1 120 ? -12.883 11.154 -0.724 1.00 70.25 120 GLY A C 1
ATOM 974 O O . GLY A 1 120 ? -12.566 12.113 -0.013 1.00 70.25 120 GLY A O 1
ATOM 975 N N . LYS A 1 121 ? -13.263 9.983 -0.192 1.00 71.19 121 LYS A N 1
ATOM 976 C CA . LYS A 1 121 ? -13.444 9.785 1.261 1.00 71.19 121 LYS A CA 1
ATOM 977 C C . LYS A 1 121 ? -12.122 9.672 2.023 1.00 71.19 121 LYS A C 1
ATOM 979 O O . LYS A 1 121 ? -12.049 10.094 3.172 1.00 71.19 121 LYS A O 1
ATOM 984 N N . CYS A 1 122 ? -11.072 9.159 1.381 1.00 69.06 122 CYS A N 1
ATOM 985 C CA . CYS A 1 122 ? -9.768 8.936 2.012 1.00 69.06 122 CYS A CA 1
ATOM 986 C C . CYS A 1 122 ? -8.884 10.191 2.144 1.00 69.06 122 CYS A C 1
ATOM 988 O O . CYS A 1 122 ? -7.859 10.100 2.811 1.00 69.06 122 CYS A O 1
ATOM 990 N N . LYS A 1 123 ? -9.276 11.325 1.530 1.00 76.12 123 LYS A N 1
ATOM 991 C CA . LYS A 1 123 ? -8.649 12.667 1.591 1.00 76.12 123 LYS A CA 1
ATOM 992 C C . LYS A 1 123 ? -7.169 12.655 1.985 1.00 76.12 123 LYS A C 1
ATOM 994 O O . LYS A 1 123 ? -6.811 13.036 3.100 1.00 76.12 123 LYS A O 1
ATOM 999 N N . LEU A 1 124 ? -6.318 12.223 1.058 1.00 88.00 124 LEU A N 1
ATOM 1000 C CA . LEU A 1 124 ? -4.878 12.350 1.241 1.00 88.00 124 LEU A CA 1
ATOM 1001 C C . LEU A 1 124 ? -4.476 13.821 1.204 1.00 88.00 124 LEU A C 1
ATOM 1003 O O . LEU A 1 124 ? -5.009 14.601 0.408 1.00 88.00 124 LEU A O 1
ATOM 1007 N N . ASP A 1 125 ? -3.502 14.194 2.032 1.00 92.00 125 ASP A N 1
ATOM 1008 C CA . ASP A 1 125 ? -2.808 15.453 1.813 1.00 92.00 125 ASP A CA 1
ATOM 1009 C C . ASP A 1 125 ? -2.001 15.400 0.505 1.00 92.00 125 ASP A C 1
ATOM 1011 O O . ASP A 1 125 ? -1.815 14.353 -0.127 1.00 92.00 125 ASP A O 1
ATOM 1015 N N . ARG A 1 126 ? -1.547 16.571 0.061 1.00 93.81 126 ARG A N 1
ATOM 1016 C CA . ARG A 1 126 ? -0.887 16.711 -1.236 1.00 93.81 126 ARG A CA 1
ATOM 1017 C C . ARG A 1 126 ? 0.402 15.902 -1.334 1.00 93.81 126 ARG A C 1
ATOM 1019 O O . ARG A 1 126 ? 0.722 15.431 -2.426 1.00 93.81 126 ARG A O 1
ATOM 1026 N N . ASP A 1 127 ? 1.150 15.783 -0.247 1.00 94.38 127 ASP A N 1
ATOM 1027 C CA . ASP A 1 127 ? 2.448 15.123 -0.272 1.00 94.38 127 ASP A CA 1
ATOM 1028 C C . ASP A 1 127 ? 2.273 13.609 -0.221 1.00 94.38 127 ASP A C 1
ATOM 1030 O O . ASP A 1 127 ? 2.826 12.928 -1.083 1.00 94.38 127 ASP A O 1
ATOM 1034 N N . MET A 1 128 ? 1.380 13.092 0.626 1.00 93.38 128 MET A N 1
ATOM 1035 C CA . MET A 1 128 ? 0.964 11.686 0.587 1.00 93.38 128 MET A CA 1
ATOM 1036 C C . MET A 1 128 ? 0.409 11.292 -0.786 1.00 93.38 128 MET A C 1
ATOM 1038 O O . MET A 1 128 ? 0.731 10.226 -1.307 1.00 93.38 128 MET A O 1
ATOM 1042 N N . ALA A 1 129 ? -0.396 12.152 -1.417 1.00 95.19 129 ALA A N 1
ATOM 1043 C CA . ALA A 1 129 ? -0.918 11.897 -2.757 1.00 95.19 129 ALA A CA 1
ATOM 1044 C C . ALA A 1 129 ? 0.196 11.846 -3.819 1.00 95.19 129 ALA A C 1
ATOM 1046 O O . ALA A 1 129 ? 0.169 10.982 -4.696 1.00 95.19 129 ALA A O 1
ATOM 1047 N N . LYS A 1 130 ? 1.192 12.742 -3.755 1.00 96.81 130 LYS A N 1
ATOM 1048 C CA . LYS A 1 130 ? 2.367 12.695 -4.647 1.00 96.81 130 LYS A CA 1
ATOM 1049 C C . LYS A 1 130 ? 3.179 11.424 -4.438 1.00 96.81 130 LYS A C 1
ATOM 1051 O O . LYS A 1 130 ? 3.537 10.790 -5.426 1.00 96.81 130 LYS A O 1
ATOM 1056 N N . GLU A 1 131 ? 3.469 11.087 -3.184 1.00 96.81 131 GLU A N 1
ATOM 1057 C CA . GLU A 1 131 ? 4.217 9.889 -2.792 1.00 96.81 131 GLU A CA 1
ATOM 1058 C C . GLU A 1 131 ? 3.528 8.647 -3.338 1.00 96.81 131 GLU A C 1
ATOM 1060 O O . GLU A 1 131 ? 4.121 7.912 -4.116 1.00 96.81 131 GLU A O 1
ATOM 1065 N N . LEU A 1 132 ? 2.238 8.484 -3.051 1.00 96.75 132 LEU A N 1
ATOM 1066 C CA . LEU A 1 132 ? 1.476 7.311 -3.447 1.00 96.75 132 LEU A CA 1
ATOM 1067 C C . LEU A 1 132 ? 1.361 7.150 -4.968 1.00 96.75 132 LEU A C 1
ATOM 1069 O O . LEU A 1 132 ? 1.537 6.051 -5.496 1.00 96.75 132 LEU A O 1
ATOM 1073 N N . VAL A 1 133 ? 1.089 8.240 -5.691 1.00 97.69 133 VAL A N 1
ATOM 1074 C CA . VAL A 1 133 ? 1.053 8.221 -7.163 1.00 97.69 133 VAL A CA 1
ATOM 1075 C C . VAL A 1 133 ? 2.431 7.899 -7.735 1.00 97.69 133 VAL A C 1
ATOM 1077 O O . VAL A 1 133 ? 2.527 7.254 -8.780 1.00 97.69 133 VAL A O 1
ATOM 1080 N N . ASN A 1 134 ? 3.507 8.349 -7.087 1.00 98.38 134 ASN A N 1
ATOM 1081 C CA . ASN A 1 134 ? 4.854 8.036 -7.535 1.00 98.38 134 ASN A CA 1
ATOM 1082 C C . ASN A 1 134 ? 5.227 6.581 -7.237 1.00 98.38 134 ASN A C 1
ATOM 1084 O O . ASN A 1 134 ? 5.629 5.871 -8.152 1.00 98.38 134 ASN A O 1
ATOM 1088 N N . ASP A 1 135 ? 5.017 6.122 -6.008 1.00 98.44 135 ASP A N 1
ATOM 1089 C CA . ASP A 1 135 ? 5.279 4.754 -5.555 1.00 98.44 135 ASP A CA 1
ATOM 1090 C C . ASP A 1 135 ? 4.454 3.725 -6.348 1.00 98.44 135 ASP A C 1
ATOM 1092 O O . ASP A 1 135 ? 4.960 2.658 -6.679 1.00 98.44 135 ASP A O 1
ATOM 1096 N N . SER A 1 136 ? 3.246 4.076 -6.805 1.00 98.62 136 SER A N 1
ATOM 1097 C CA . SER A 1 136 ? 2.468 3.224 -7.722 1.00 98.62 136 SER A CA 1
ATOM 1098 C C . SER A 1 136 ? 3.182 2.977 -9.058 1.00 98.62 136 SER A C 1
ATOM 1100 O O . SER A 1 136 ? 3.090 1.888 -9.616 1.00 98.62 136 SER A O 1
ATOM 1102 N N . LYS A 1 137 ? 3.947 3.950 -9.574 1.00 98.62 137 LYS A N 1
ATOM 1103 C CA . LYS A 1 137 ? 4.778 3.737 -10.776 1.00 98.62 137 LYS A CA 1
ATOM 1104 C C . LYS A 1 137 ? 5.943 2.808 -10.475 1.00 98.62 137 LYS A C 1
ATOM 1106 O O . LYS A 1 137 ? 6.332 2.037 -11.340 1.00 98.62 137 LYS A O 1
ATOM 1111 N N . PHE A 1 138 ? 6.502 2.879 -9.269 1.00 98.38 138 PHE A N 1
ATOM 1112 C CA . PHE A 1 138 ? 7.550 1.955 -8.859 1.00 98.38 138 PHE A CA 1
ATOM 1113 C C . PHE A 1 138 ? 7.028 0.518 -8.782 1.00 98.38 138 PHE A C 1
ATOM 1115 O O . PHE A 1 138 ? 7.693 -0.396 -9.260 1.00 98.38 138 PHE A O 1
ATOM 1122 N N . GLU A 1 139 ? 5.817 0.311 -8.263 1.00 98.31 139 GLU A N 1
ATOM 1123 C CA . GLU A 1 139 ? 5.197 -1.019 -8.277 1.00 98.31 139 GLU A CA 1
ATOM 1124 C C . GLU A 1 139 ? 4.931 -1.517 -9.701 1.00 98.31 139 GLU A C 1
ATOM 1126 O O . GLU A 1 139 ? 5.226 -2.674 -9.990 1.00 98.31 139 GLU A O 1
ATOM 1131 N N . LEU A 1 140 ? 4.473 -0.659 -10.621 1.00 98.62 140 LEU A N 1
ATOM 1132 C CA . LEU A 1 140 ? 4.326 -1.045 -12.031 1.00 98.62 140 LEU A CA 1
ATOM 1133 C C . LEU A 1 140 ? 5.664 -1.358 -12.706 1.00 98.62 140 LEU A C 1
ATOM 1135 O O . LEU A 1 140 ? 5.745 -2.329 -13.449 1.00 98.62 140 LEU A O 1
ATOM 1139 N N . TYR A 1 141 ? 6.727 -0.606 -12.408 1.00 98.12 141 TYR A N 1
ATOM 1140 C CA . TYR A 1 141 ? 8.084 -0.964 -12.835 1.00 98.12 141 TYR A CA 1
ATOM 1141 C C . TYR A 1 141 ? 8.418 -2.406 -12.427 1.00 98.12 141 TYR A C 1
ATOM 1143 O O . TYR A 1 141 ? 8.882 -3.190 -13.251 1.00 98.12 141 TYR A O 1
ATOM 1151 N N . ARG A 1 142 ? 8.123 -2.779 -11.179 1.00 96.94 142 ARG A N 1
ATOM 1152 C CA . ARG A 1 142 ? 8.420 -4.120 -10.668 1.00 96.94 142 ARG A CA 1
ATOM 1153 C C . ARG A 1 142 ? 7.528 -5.207 -11.250 1.00 96.94 142 ARG A C 1
ATOM 1155 O O . ARG A 1 142 ? 7.996 -6.323 -11.419 1.00 96.94 142 ARG A O 1
ATOM 1162 N N . LEU A 1 143 ? 6.257 -4.902 -11.494 1.00 97.25 143 LEU A N 1
ATOM 1163 C CA . LEU A 1 143 ? 5.291 -5.857 -12.039 1.00 97.25 143 LEU A CA 1
ATOM 1164 C C . LEU A 1 143 ? 5.557 -6.166 -13.512 1.00 97.25 143 LEU A C 1
ATOM 1166 O O . LEU A 1 143 ? 5.434 -7.314 -13.902 1.00 97.25 143 LEU A O 1
ATOM 1170 N N . TYR A 1 144 ? 5.979 -5.173 -14.297 1.00 97.56 144 TYR A N 1
ATOM 1171 C CA . TYR A 1 144 ? 6.313 -5.360 -15.710 1.00 97.56 144 TYR A CA 1
ATOM 1172 C C . TYR A 1 144 ? 7.770 -5.778 -15.952 1.00 97.56 144 TYR A C 1
ATOM 1174 O O . TYR A 1 144 ? 8.160 -5.928 -17.102 1.00 97.56 144 TYR A O 1
ATOM 1182 N N . TYR A 1 145 ? 8.597 -5.913 -14.907 1.00 95.69 145 TYR A N 1
ATOM 1183 C CA . TYR A 1 145 ? 10.049 -6.081 -15.056 1.00 95.69 145 TYR A CA 1
ATOM 1184 C C . TYR A 1 145 ? 10.436 -7.249 -15.969 1.00 95.69 145 TYR A C 1
ATOM 1186 O O . TYR A 1 145 ? 11.291 -7.086 -16.835 1.00 95.69 145 TYR A O 1
ATOM 1194 N N . GLU A 1 146 ? 9.784 -8.396 -15.786 1.00 93.19 146 GLU A N 1
ATOM 1195 C CA . GLU A 1 146 ? 10.058 -9.608 -16.563 1.00 93.19 146 GLU A CA 1
ATOM 1196 C C . GLU A 1 146 ? 9.243 -9.642 -17.867 1.00 93.19 146 GLU A C 1
ATOM 1198 O O . GLU A 1 146 ? 9.787 -9.968 -18.920 1.00 93.19 146 GLU A O 1
ATOM 1203 N N . ASP A 1 147 ? 7.966 -9.251 -17.811 1.00 95.19 147 ASP A N 1
ATOM 1204 C CA . ASP A 1 147 ? 7.016 -9.435 -18.917 1.00 95.19 147 ASP A CA 1
ATOM 1205 C C . ASP A 1 147 ? 7.108 -8.351 -20.011 1.00 95.19 147 ASP A C 1
ATOM 1207 O O . ASP A 1 147 ? 6.911 -8.638 -21.192 1.00 95.19 147 ASP A O 1
ATOM 1211 N N . ASP A 1 148 ? 7.407 -7.100 -19.643 1.00 97.25 148 ASP A N 1
ATOM 1212 C CA . ASP A 1 148 ? 7.579 -5.977 -20.577 1.00 97.25 148 ASP A CA 1
ATOM 1213 C C . ASP A 1 148 ? 8.671 -5.006 -20.076 1.00 97.25 148 ASP A C 1
ATOM 1215 O O . ASP A 1 148 ? 8.382 -3.963 -19.468 1.00 97.25 148 ASP A O 1
ATOM 1219 N N . PRO A 1 149 ? 9.956 -5.303 -20.355 1.00 95.50 149 PRO A N 1
ATOM 1220 C CA . PRO A 1 149 ? 11.080 -4.486 -19.895 1.00 95.50 149 PRO A CA 1
ATOM 1221 C C . PRO A 1 149 ? 11.058 -3.041 -20.417 1.00 95.50 149 PRO A C 1
ATOM 1223 O O . PRO A 1 149 ? 11.553 -2.121 -19.756 1.00 95.50 149 PRO A O 1
ATOM 1226 N N . VAL A 1 150 ? 10.472 -2.804 -21.597 1.00 97.00 150 VAL A N 1
ATOM 1227 C CA . VAL A 1 150 ? 10.381 -1.460 -22.189 1.00 97.00 150 VAL A CA 1
ATOM 1228 C C . VAL A 1 150 ? 9.390 -0.611 -21.397 1.00 97.00 150 VAL A C 1
ATOM 1230 O O . VAL A 1 150 ? 9.704 0.525 -21.012 1.00 97.00 150 VAL A O 1
ATOM 1233 N N . LEU A 1 151 ? 8.208 -1.159 -21.109 1.00 97.81 151 LEU A N 1
ATOM 1234 C CA . LEU A 1 151 ? 7.199 -0.496 -20.289 1.00 97.81 151 LEU A CA 1
ATOM 1235 C C . LEU A 1 151 ? 7.660 -0.352 -18.834 1.00 97.81 151 LEU A C 1
ATOM 1237 O O . LEU A 1 151 ? 7.518 0.727 -18.249 1.00 97.81 151 LEU A O 1
ATOM 1241 N N . SER A 1 152 ?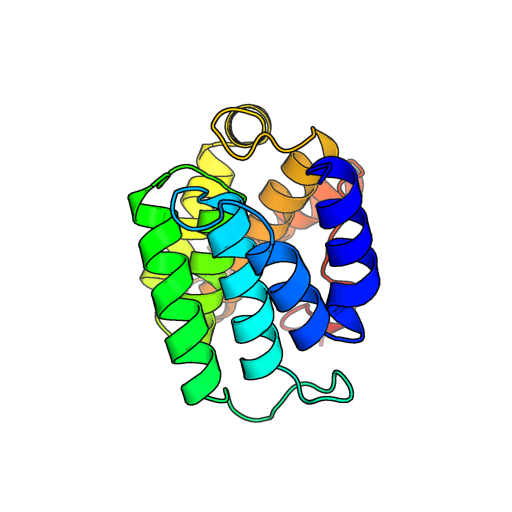 8.293 -1.383 -18.276 1.00 97.44 152 SER A N 1
ATOM 1242 C CA . SER A 1 152 ? 8.928 -1.345 -16.956 1.00 97.44 152 SER A CA 1
ATOM 1243 C C . SER A 1 152 ? 9.929 -0.186 -16.845 1.00 97.44 152 SER A C 1
ATOM 1245 O O . SER A 1 152 ? 9.815 0.669 -15.956 1.00 97.44 152 SER A O 1
ATOM 1247 N N . GLY A 1 153 ? 10.845 -0.059 -17.813 1.00 97.12 153 GLY A N 1
ATOM 1248 C CA . GLY A 1 153 ? 11.820 1.031 -17.869 1.00 97.12 153 GLY A CA 1
ATOM 1249 C C . GLY A 1 153 ? 11.178 2.417 -18.000 1.00 97.12 153 GLY A C 1
ATOM 1250 O O . GLY A 1 153 ? 11.675 3.397 -17.434 1.00 97.12 153 GLY A O 1
ATOM 1251 N N . LYS A 1 154 ? 10.038 2.527 -18.695 1.00 98.38 154 LYS A N 1
ATOM 1252 C CA . LYS A 1 154 ? 9.252 3.770 -18.755 1.00 98.38 154 LYS A CA 1
ATOM 1253 C C . LYS A 1 154 ? 8.701 4.145 -17.378 1.00 98.38 154 LYS A C 1
ATOM 1255 O O . LYS A 1 154 ? 8.852 5.300 -16.970 1.00 98.38 154 LYS A O 1
ATOM 1260 N N . TYR A 1 155 ? 8.114 3.200 -16.646 1.00 98.56 155 TYR A N 1
ATOM 1261 C CA . TYR A 1 155 ? 7.615 3.452 -15.292 1.00 98.56 155 TYR A CA 1
ATOM 1262 C C . TYR A 1 155 ? 8.734 3.817 -14.315 1.00 98.56 155 TYR A C 1
ATOM 1264 O O . TYR A 1 155 ? 8.568 4.767 -13.544 1.00 98.56 155 TYR A O 1
ATOM 1272 N N . LEU A 1 156 ? 9.899 3.168 -14.408 1.00 98.00 156 LEU A N 1
ATOM 1273 C CA . LEU A 1 156 ? 11.067 3.513 -13.594 1.00 98.00 156 LEU A CA 1
ATOM 1274 C C . LEU A 1 156 ? 11.525 4.955 -13.844 1.00 98.00 156 LEU A C 1
ATOM 1276 O O . LEU A 1 156 ? 11.695 5.723 -12.897 1.00 98.00 156 LEU A O 1
ATOM 1280 N N . LYS A 1 157 ? 11.645 5.372 -15.112 1.00 98.31 157 LYS A N 1
ATOM 1281 C CA . LYS A 1 157 ? 11.970 6.766 -15.472 1.00 98.31 157 LYS A CA 1
ATOM 1282 C C . LYS A 1 157 ? 10.946 7.751 -14.903 1.00 98.31 157 LYS A C 1
ATOM 1284 O O . LYS A 1 157 ? 11.313 8.803 -14.378 1.00 98.31 157 LYS A O 1
ATOM 1289 N N . MET A 1 158 ? 9.655 7.421 -14.982 1.00 98.44 158 MET A N 1
ATOM 1290 C CA . MET A 1 158 ? 8.590 8.261 -14.424 1.00 98.44 158 MET A CA 1
ATOM 1291 C C . MET A 1 158 ? 8.644 8.350 -12.893 1.00 98.44 158 MET A C 1
ATOM 1293 O O . MET A 1 158 ? 8.320 9.412 -12.353 1.00 98.44 158 MET A O 1
ATOM 1297 N N . TYR A 1 159 ? 9.018 7.265 -12.210 1.00 98.38 159 TYR A N 1
ATOM 1298 C CA . TYR A 1 159 ? 9.220 7.223 -10.761 1.00 98.38 159 TYR A CA 1
ATOM 1299 C C . TYR A 1 159 ? 10.411 8.089 -10.334 1.00 98.38 159 TYR A C 1
ATOM 1301 O O . TYR A 1 159 ? 10.250 8.963 -9.478 1.00 98.38 159 TYR A O 1
ATOM 1309 N N . MET A 1 160 ? 11.568 7.923 -10.986 1.00 98.00 160 MET A N 1
ATOM 1310 C CA . MET A 1 160 ? 12.787 8.694 -10.701 1.00 98.00 160 MET A CA 1
ATOM 1311 C C . MET A 1 160 ? 12.565 10.197 -10.890 1.00 98.00 160 MET A C 1
ATOM 1313 O O . MET A 1 160 ? 12.857 10.984 -9.992 1.00 98.00 160 MET A O 1
ATOM 1317 N N . LYS A 1 161 ? 11.900 10.599 -11.980 1.00 98.31 161 LYS A N 1
ATOM 1318 C CA . LYS A 1 161 ? 11.502 11.999 -12.208 1.00 98.31 161 LYS A CA 1
ATOM 1319 C C . LYS A 1 161 ? 10.591 12.553 -11.107 1.00 98.31 161 LYS A C 1
ATOM 1321 O O . LYS A 1 161 ? 10.574 13.756 -10.856 1.00 98.31 161 LYS A O 1
ATOM 1326 N N . GLY A 1 162 ? 9.774 11.709 -10.478 1.00 97.62 162 GLY A N 1
ATOM 1327 C CA . GLY A 1 162 ? 8.966 12.111 -9.328 1.00 97.62 162 GLY A CA 1
ATOM 1328 C C . GLY A 1 162 ? 9.816 12.396 -8.092 1.00 97.62 162 GLY A C 1
ATOM 1329 O O . GLY A 1 162 ? 9.579 13.403 -7.425 1.00 97.62 162 GLY A O 1
ATOM 1330 N N . LEU A 1 163 ? 10.833 11.567 -7.836 1.00 97.12 163 LEU A N 1
ATOM 1331 C CA . LEU A 1 163 ? 11.790 11.775 -6.745 1.00 97.12 163 LEU A CA 1
ATOM 1332 C C . LEU A 1 163 ? 12.609 13.057 -6.949 1.00 97.12 163 LEU A C 1
ATOM 1334 O O . LEU A 1 163 ? 12.726 13.853 -6.023 1.00 97.12 163 LEU A O 1
ATOM 1338 N N . GLU A 1 164 ? 13.089 13.314 -8.171 1.00 97.56 164 GLU A N 1
ATOM 1339 C CA . GLU A 1 164 ? 13.785 14.563 -8.539 1.00 97.56 164 GLU A CA 1
ATOM 1340 C C . GLU A 1 164 ? 12.930 15.810 -8.274 1.00 97.56 164 GLU A C 1
ATOM 1342 O O . GLU A 1 164 ? 13.435 16.864 -7.898 1.00 97.56 164 GLU A O 1
ATOM 1347 N N . LYS A 1 165 ? 11.607 15.685 -8.426 1.00 96.25 165 LYS A N 1
ATOM 1348 C CA . LYS A 1 165 ? 10.629 16.745 -8.133 1.00 96.25 165 LYS A CA 1
ATOM 1349 C C . LYS A 1 165 ? 10.233 16.829 -6.655 1.00 96.25 165 LYS A C 1
ATOM 1351 O O . LYS A 1 165 ? 9.290 17.548 -6.322 1.00 96.25 165 LYS A O 1
ATOM 1356 N N . GLY A 1 166 ? 10.916 16.096 -5.779 1.00 94.50 166 GLY A N 1
ATOM 1357 C CA . GLY A 1 166 ? 10.717 16.136 -4.334 1.00 94.50 166 GLY A CA 1
ATOM 1358 C C . GLY A 1 166 ? 9.622 15.212 -3.801 1.00 94.50 166 GLY A C 1
ATOM 1359 O O . GLY A 1 166 ? 9.230 15.368 -2.646 1.00 94.50 166 GLY A O 1
ATOM 1360 N N . ALA A 1 167 ? 9.110 14.255 -4.587 1.00 95.62 167 ALA A N 1
ATOM 1361 C CA . ALA A 1 167 ? 8.273 13.201 -4.014 1.00 95.62 167 ALA A CA 1
ATOM 1362 C C . ALA A 1 167 ? 9.118 12.348 -3.056 1.00 95.62 167 ALA A C 1
ATOM 1364 O O . ALA A 1 167 ? 10.212 11.902 -3.408 1.00 95.62 167 ALA A O 1
ATOM 1365 N N . ARG A 1 168 ? 8.616 12.105 -1.842 1.00 95.88 168 ARG A N 1
ATOM 1366 C CA . ARG A 1 168 ? 9.205 11.092 -0.959 1.00 95.88 168 ARG A CA 1
ATOM 1367 C C . ARG A 1 168 ? 8.746 9.702 -1.418 1.00 95.88 168 ARG A C 1
ATOM 1369 O O . ARG A 1 168 ? 8.022 9.560 -2.400 1.00 95.88 168 ARG A O 1
ATOM 1376 N N . THR A 1 169 ? 9.233 8.676 -0.737 1.00 95.38 169 THR A N 1
ATOM 1377 C CA . THR A 1 169 ? 8.934 7.286 -1.077 1.00 95.38 169 THR A CA 1
ATOM 1378 C C . THR A 1 169 ? 9.074 6.404 0.147 1.00 95.38 169 THR A C 1
ATOM 1380 O O . THR A 1 169 ? 9.937 6.662 1.001 1.00 95.38 169 THR A O 1
ATOM 1383 N N . ILE A 1 170 ? 8.256 5.355 0.193 1.00 90.12 170 ILE A N 1
ATOM 1384 C CA . ILE A 1 170 ? 8.343 4.297 1.202 1.00 90.12 170 ILE A CA 1
ATOM 1385 C C . ILE A 1 170 ? 9.504 3.322 0.944 1.00 90.12 170 ILE A C 1
ATOM 1387 O O . ILE A 1 170 ? 9.941 2.632 1.863 1.00 90.12 170 ILE A O 1
ATOM 1391 N N . TYR A 1 171 ? 10.054 3.274 -0.275 1.00 91.12 171 TYR A N 1
ATOM 1392 C CA . TYR A 1 171 ? 11.149 2.366 -0.636 1.00 91.12 171 T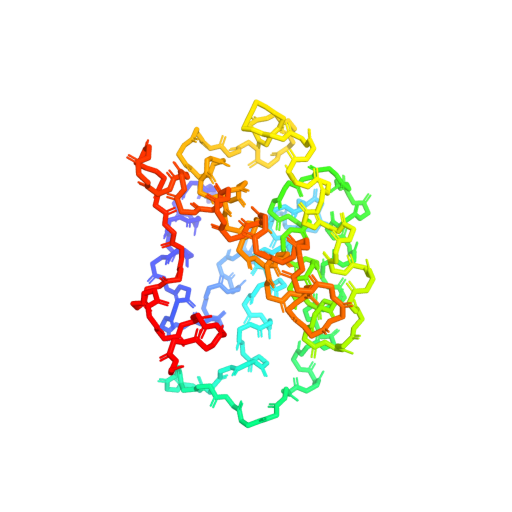YR A CA 1
ATOM 1393 C C . TYR A 1 171 ? 12.499 2.934 -0.182 1.00 91.12 171 TYR A C 1
ATOM 1395 O O . TYR A 1 171 ? 13.251 3.513 -0.968 1.00 91.12 171 TYR A O 1
ATOM 1403 N N . ARG A 1 172 ? 12.821 2.801 1.111 1.00 89.62 172 ARG A N 1
ATOM 1404 C CA . ARG A 1 172 ? 14.101 3.253 1.688 1.00 89.62 172 ARG A CA 1
ATOM 1405 C C . ARG A 1 172 ? 14.846 2.119 2.414 1.00 89.62 172 ARG A C 1
ATOM 1407 O O . ARG A 1 172 ? 14.233 1.431 3.225 1.00 89.62 172 ARG A O 1
ATOM 1414 N N . PRO A 1 173 ? 16.162 1.935 2.170 1.00 88.81 173 PRO A N 1
ATOM 1415 C CA . PRO A 1 173 ? 16.957 2.592 1.128 1.00 88.81 173 PRO A CA 1
ATOM 1416 C C . PRO A 1 173 ? 16.561 2.088 -0.271 1.00 88.81 173 PRO A C 1
ATOM 1418 O O . PRO A 1 173 ? 16.440 0.883 -0.478 1.00 88.81 173 PRO A O 1
ATOM 1421 N N . LEU A 1 174 ? 16.398 3.001 -1.237 1.00 89.94 174 LEU A N 1
ATOM 1422 C CA . LEU A 1 174 ? 15.846 2.694 -2.567 1.00 89.94 174 LEU A CA 1
ATOM 1423 C C . LEU A 1 174 ? 16.589 1.565 -3.291 1.00 89.94 174 LEU A C 1
ATOM 1425 O O . LEU A 1 174 ? 15.958 0.681 -3.861 1.00 89.94 174 LEU A O 1
ATOM 1429 N N . LYS A 1 175 ? 17.926 1.546 -3.199 1.00 89.69 175 LYS A N 1
ATOM 1430 C CA . LYS A 1 175 ? 18.778 0.534 -3.844 1.00 89.69 175 LYS A CA 1
ATOM 1431 C C . LYS A 1 175 ? 18.382 -0.906 -3.491 1.00 89.69 175 LYS A C 1
ATOM 1433 O O . LYS A 1 175 ? 18.524 -1.787 -4.324 1.00 89.69 175 LYS A O 1
ATOM 1438 N N . ARG A 1 176 ? 17.845 -1.146 -2.289 1.00 87.56 176 ARG A N 1
ATOM 1439 C CA . ARG A 1 176 ? 17.396 -2.479 -1.853 1.00 87.56 176 ARG A CA 1
ATOM 1440 C C . ARG A 1 176 ? 16.208 -3.009 -2.667 1.00 87.56 176 ARG A C 1
ATOM 1442 O O . ARG A 1 176 ? 15.976 -4.212 -2.675 1.00 87.56 176 ARG A O 1
ATOM 1449 N N . PHE A 1 177 ? 15.435 -2.124 -3.289 1.00 89.25 177 PHE A N 1
ATOM 1450 C CA . PHE A 1 177 ? 14.165 -2.461 -3.932 1.00 89.25 177 PHE A CA 1
AT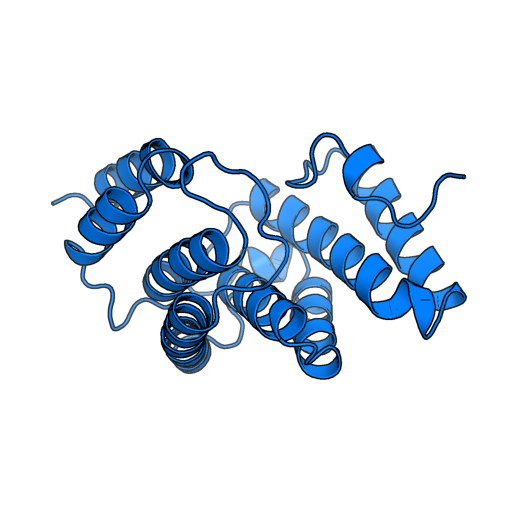OM 1451 C C . PHE A 1 177 ? 14.215 -2.419 -5.462 1.00 89.25 177 PHE A C 1
ATOM 1453 O O . PHE A 1 177 ? 13.247 -2.838 -6.096 1.00 89.25 177 PHE A O 1
ATOM 1460 N N . LEU A 1 178 ? 15.305 -1.914 -6.047 1.00 91.75 178 LEU A N 1
ATOM 1461 C CA . LEU A 1 178 ? 15.512 -1.944 -7.492 1.00 91.75 178 LEU A CA 1
ATOM 1462 C C . LEU A 1 178 ? 15.741 -3.391 -7.945 1.00 91.75 178 LEU A C 1
ATOM 1464 O O . LEU A 1 178 ? 16.554 -4.108 -7.364 1.00 91.75 178 LEU A O 1
ATOM 1468 N N . LEU A 1 179 ? 14.995 -3.810 -8.965 1.00 83.50 179 LEU A N 1
ATOM 1469 C CA . LEU A 1 179 ? 15.195 -5.065 -9.678 1.00 83.50 179 LEU A CA 1
ATOM 1470 C C . LEU A 1 179 ? 16.329 -4.819 -10.685 1.00 83.50 179 LEU A C 1
ATOM 1472 O O . LEU A 1 179 ? 16.159 -4.080 -11.650 1.00 83.50 179 LEU A O 1
ATOM 1476 N N . GLU A 1 180 ? 17.498 -5.351 -10.333 1.00 72.56 180 GLU A N 1
ATOM 1477 C CA . GLU A 1 180 ? 18.794 -5.259 -11.019 1.00 72.56 180 GLU A CA 1
ATOM 1478 C C . GLU A 1 180 ? 19.376 -3.839 -11.192 1.00 72.56 180 GLU A C 1
ATOM 1480 O O . GLU A 1 180 ? 19.083 -3.079 -12.110 1.00 72.56 180 GLU A O 1
ATOM 1485 N N . THR A 1 181 ? 20.316 -3.516 -10.302 1.00 53.16 181 THR A N 1
ATOM 1486 C CA . THR A 1 181 ? 21.539 -2.789 -10.669 1.00 53.16 181 THR A CA 1
ATOM 1487 C C . THR A 1 181 ? 22.700 -3.760 -10.471 1.00 53.16 181 THR A C 1
ATOM 1489 O O . THR A 1 181 ? 23.300 -3.751 -9.394 1.00 53.16 181 THR A O 1
ATOM 1492 N N . ASN A 1 182 ? 22.953 -4.637 -11.440 1.00 37.06 182 ASN A N 1
ATOM 1493 C CA . ASN A 1 182 ? 24.215 -5.367 -11.563 1.00 37.06 182 ASN A CA 1
ATOM 1494 C C . ASN A 1 182 ? 24.792 -5.084 -12.944 1.00 37.06 182 ASN A C 1
ATOM 1496 O O . ASN A 1 182 ? 24.041 -5.272 -13.924 1.00 37.06 182 ASN A O 1
#